Protein AF-A0A1V5QT43-F1 (afdb_monomer_lite)

Structure (mmCIF, N/CA/C/O backbone):
data_AF-A0A1V5QT43-F1
#
_entry.id   AF-A0A1V5QT43-F1
#
loop_
_atom_site.group_PDB
_atom_site.id
_atom_site.type_symbol
_atom_site.label_atom_id
_atom_site.label_alt_id
_atom_site.label_comp_id
_atom_site.label_asym_id
_atom_site.label_entity_id
_atom_site.label_seq_id
_atom_site.pdbx_PDB_ins_code
_atom_site.Cartn_x
_atom_site.Cartn_y
_atom_site.Cartn_z
_atom_site.occupancy
_atom_site.B_iso_or_equiv
_atom_site.auth_seq_id
_atom_site.auth_comp_id
_atom_site.auth_asym_id
_atom_site.auth_atom_id
_atom_site.pdbx_PDB_model_num
ATOM 1 N N . MET A 1 1 ? -27.950 -8.964 13.872 1.00 42.44 1 MET A N 1
ATOM 2 C CA . MET A 1 1 ? -26.614 -9.455 13.473 1.00 42.44 1 MET A CA 1
ATOM 3 C C . MET A 1 1 ? -25.661 -9.166 14.623 1.00 42.44 1 MET A C 1
ATOM 5 O O . MET A 1 1 ? -25.490 -8.003 14.951 1.00 42.44 1 MET A O 1
ATOM 9 N N . LYS A 1 2 ? -25.159 -10.184 15.333 1.00 41.41 2 LYS A N 1
ATOM 10 C CA . LYS A 1 2 ? -24.209 -9.966 16.435 1.00 41.41 2 LYS A CA 1
ATOM 11 C C . LYS A 1 2 ? -22.817 -9.842 15.819 1.00 41.41 2 LYS A C 1
ATOM 13 O O . LYS A 1 2 ? -22.271 -10.846 15.378 1.00 41.41 2 LYS A O 1
ATOM 18 N N . GLY A 1 3 ? -22.318 -8.613 15.698 1.00 52.03 3 GLY A N 1
ATOM 19 C CA . GLY A 1 3 ? -20.941 -8.360 15.280 1.00 52.03 3 GLY A CA 1
ATOM 20 C C . GLY A 1 3 ? -19.985 -9.004 16.279 1.00 52.03 3 GLY A C 1
ATOM 21 O O . GLY A 1 3 ? -20.203 -8.906 17.488 1.00 52.03 3 GLY A O 1
ATOM 22 N N . ALA A 1 4 ? -18.976 -9.714 15.780 1.00 61.88 4 ALA A N 1
ATOM 23 C CA . ALA A 1 4 ? -17.903 -10.223 16.619 1.00 61.88 4 ALA A CA 1
ATOM 24 C C . ALA A 1 4 ? -17.222 -9.032 17.309 1.00 61.88 4 ALA A C 1
ATOM 26 O O . ALA A 1 4 ? -16.864 -8.058 16.646 1.00 61.88 4 ALA A O 1
ATOM 27 N N . VAL A 1 5 ? -17.087 -9.089 18.635 1.00 69.25 5 VAL A N 1
ATOM 28 C CA . VAL A 1 5 ? -16.318 -8.095 19.391 1.00 69.25 5 VAL A CA 1
ATOM 29 C C . VAL A 1 5 ? -14.871 -8.201 18.914 1.00 69.25 5 VAL A C 1
ATOM 31 O O . VAL A 1 5 ? -14.258 -9.258 19.044 1.00 69.25 5 VAL A O 1
ATOM 34 N N . GLN A 1 6 ? -14.355 -7.141 18.294 1.00 73.12 6 GLN A N 1
ATOM 35 C CA . GLN A 1 6 ? -12.952 -7.074 17.902 1.00 73.12 6 GLN A CA 1
ATOM 36 C C . GLN A 1 6 ? -12.129 -6.614 19.110 1.00 73.12 6 GLN A C 1
ATOM 38 O O . GLN A 1 6 ? -12.505 -5.656 19.782 1.00 73.12 6 GLN A O 1
ATOM 43 N N . GLU A 1 7 ? -11.016 -7.292 19.388 1.00 81.12 7 GLU A N 1
ATOM 44 C CA . GLU A 1 7 ? -10.101 -6.988 20.497 1.00 81.12 7 GLU A CA 1
ATOM 45 C C . GLU A 1 7 ? -8.685 -6.688 19.969 1.00 81.12 7 GLU A C 1
ATOM 47 O O . GLU A 1 7 ? -8.321 -7.054 18.847 1.00 81.12 7 GLU A O 1
ATOM 52 N N . GLY A 1 8 ? -7.858 -6.026 20.784 1.00 84.81 8 GLY A N 1
ATOM 53 C CA . GLY A 1 8 ? -6.464 -5.729 20.438 1.00 84.81 8 GLY A CA 1
ATOM 54 C C . GLY A 1 8 ? -6.315 -4.724 19.283 1.00 84.81 8 GLY A C 1
ATOM 55 O O . GLY A 1 8 ? -7.212 -3.914 19.054 1.00 84.81 8 GLY A O 1
ATOM 56 N N . PRO A 1 9 ? -5.194 -4.742 18.534 1.00 84.62 9 PRO A N 1
ATOM 57 C CA . PRO A 1 9 ? -4.927 -3.743 17.495 1.00 84.62 9 PRO A CA 1
ATOM 58 C C . PRO A 1 9 ? -5.983 -3.680 16.382 1.00 84.62 9 PRO A C 1
ATOM 60 O O . PRO A 1 9 ? -6.138 -2.628 15.777 1.00 84.62 9 PRO A O 1
ATOM 63 N N . ARG A 1 10 ? -6.725 -4.772 16.133 1.00 88.94 10 ARG A N 1
ATOM 64 C CA . ARG A 1 10 ? -7.829 -4.809 15.155 1.00 88.94 10 ARG A CA 1
ATOM 65 C C . ARG A 1 10 ? -9.030 -3.957 15.579 1.00 88.94 10 ARG A C 1
ATOM 67 O O . ARG A 1 10 ? -9.759 -3.477 14.727 1.00 88.94 10 ARG A O 1
ATOM 74 N N . ALA A 1 11 ? -9.206 -3.723 16.879 1.00 86.56 11 ALA A N 1
ATOM 75 C CA . ALA A 1 11 ? -10.303 -2.918 17.411 1.00 86.56 11 ALA A CA 1
ATOM 76 C C . ALA A 1 11 ? -10.117 -1.404 17.204 1.00 86.56 11 ALA A C 1
ATOM 78 O O . ALA A 1 11 ? -11.012 -0.625 17.528 1.00 86.56 11 ALA A O 1
ATOM 79 N N . VAL A 1 12 ? -8.948 -0.971 16.723 1.00 88.44 12 VAL A N 1
ATOM 80 C CA . VAL A 1 12 ? -8.598 0.442 16.571 1.00 88.44 12 VAL A CA 1
ATOM 81 C C . VAL A 1 12 ? -8.462 0.771 15.091 1.00 88.44 12 VAL A C 1
ATOM 83 O O . VAL A 1 12 ? -7.689 0.128 14.384 1.00 88.44 12 VAL A O 1
ATOM 86 N N . LYS A 1 13 ? -9.152 1.823 14.641 1.00 91.25 13 LYS A N 1
ATOM 87 C CA . LYS A 1 13 ? -9.002 2.370 13.292 1.00 91.25 13 LYS A CA 1
ATOM 88 C C . LYS A 1 13 ? -8.547 3.825 13.358 1.00 91.25 13 LYS A C 1
ATOM 90 O O . LYS A 1 13 ? -9.252 4.706 13.840 1.00 91.25 13 LYS A O 1
ATOM 95 N N . MET A 1 14 ? -7.300 4.042 12.955 1.00 92.19 14 M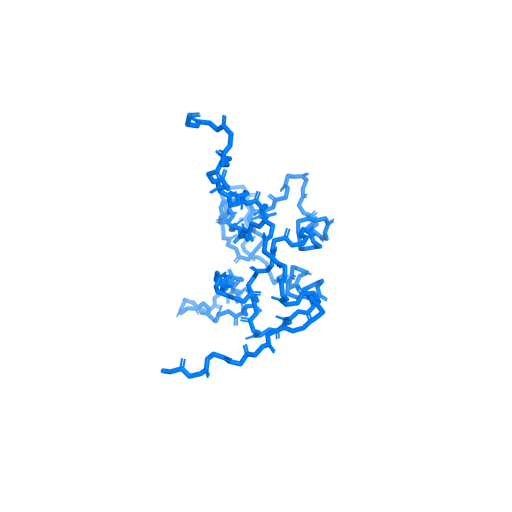ET A N 1
ATOM 96 C CA . MET A 1 14 ? -6.640 5.352 12.925 1.00 92.19 14 MET A CA 1
ATOM 97 C C . MET A 1 14 ? -6.768 6.009 11.545 1.00 92.19 14 MET A C 1
ATOM 99 O O . MET A 1 14 ? -6.735 7.231 11.418 1.00 92.19 14 MET A O 1
ATOM 103 N N . GLY A 1 15 ? -6.881 5.187 10.505 1.00 95.00 15 GLY A N 1
ATOM 104 C CA . GLY A 1 15 ? -6.906 5.593 9.111 1.00 95.00 15 GLY A CA 1
ATOM 105 C C . GLY A 1 15 ? -6.760 4.389 8.192 1.00 95.00 15 GLY A C 1
ATOM 106 O O . GLY A 1 15 ? -6.781 3.246 8.646 1.00 95.00 15 GLY A O 1
ATOM 107 N N . THR A 1 16 ? -6.567 4.648 6.905 1.00 97.50 16 THR A N 1
ATOM 108 C CA . THR A 1 16 ? -6.373 3.615 5.882 1.00 97.50 16 THR A CA 1
ATOM 109 C C . THR A 1 16 ? -5.098 3.894 5.103 1.00 97.50 16 THR A C 1
ATOM 111 O O . THR A 1 16 ? -4.792 5.039 4.776 1.00 97.50 16 THR A O 1
ATOM 114 N N . ALA A 1 17 ? -4.317 2.854 4.821 1.00 98.38 17 ALA A N 1
ATOM 115 C CA . ALA A 1 17 ? -3.136 3.000 3.983 1.00 98.38 17 ALA A CA 1
ATOM 116 C C . ALA A 1 17 ? -3.533 3.143 2.503 1.00 98.38 17 ALA A C 1
ATOM 118 O O . ALA A 1 17 ? -4.347 2.377 1.999 1.00 98.38 17 ALA A O 1
ATOM 119 N N . VAL A 1 18 ? -2.920 4.086 1.793 1.00 98.31 18 VAL A N 1
ATOM 120 C CA . VAL A 1 18 ? -3.144 4.342 0.366 1.00 98.31 18 VAL A CA 1
ATOM 121 C C . VAL A 1 18 ? -1.813 4.310 -0.371 1.00 98.31 18 VAL A C 1
ATOM 123 O O . VAL A 1 18 ? -0.819 4.888 0.075 1.00 98.31 18 VAL A O 1
ATOM 126 N N . VAL A 1 19 ? -1.784 3.606 -1.504 1.00 98.38 19 VAL A N 1
ATOM 127 C CA . VAL A 1 19 ? -0.577 3.401 -2.312 1.00 98.38 19 VAL A CA 1
ATOM 128 C C . VAL A 1 19 ? -0.509 4.425 -3.445 1.00 98.38 19 VAL A C 1
ATOM 130 O O . VAL A 1 19 ? -1.387 4.498 -4.302 1.00 98.38 19 VAL A O 1
ATOM 133 N N . LYS A 1 20 ? 0.587 5.181 -3.497 1.00 97.81 20 LYS A N 1
ATOM 134 C CA . LYS A 1 20 ? 0.948 6.088 -4.590 1.00 97.81 20 LYS A CA 1
ATOM 135 C C . LYS A 1 20 ? 1.709 5.309 -5.664 1.00 97.81 20 LYS A C 1
ATOM 137 O O . LYS A 1 20 ? 2.920 5.106 -5.557 1.00 97.81 20 LYS A O 1
ATOM 142 N N . ARG A 1 21 ? 0.999 4.858 -6.704 1.00 95.94 21 ARG A N 1
ATOM 143 C CA . ARG A 1 21 ? 1.556 3.990 -7.765 1.00 95.94 21 ARG A CA 1
ATOM 144 C C . ARG A 1 21 ? 2.797 4.576 -8.442 1.00 95.94 21 ARG A C 1
ATOM 146 O O . ARG A 1 21 ? 3.759 3.854 -8.656 1.00 95.94 21 ARG A O 1
ATOM 153 N N . ASN A 1 22 ? 2.816 5.884 -8.696 1.00 95.25 22 ASN A N 1
ATOM 154 C CA . ASN A 1 22 ? 3.942 6.578 -9.330 1.00 95.25 22 ASN A CA 1
ATOM 155 C C . ASN A 1 22 ? 5.238 6.568 -8.496 1.00 95.25 22 ASN A C 1
ATOM 157 O O . ASN A 1 22 ? 6.315 6.778 -9.047 1.00 95.25 22 ASN A O 1
ATOM 161 N N . LEU A 1 23 ? 5.143 6.339 -7.183 1.00 97.25 23 LEU A N 1
ATOM 162 C CA . LEU A 1 23 ? 6.297 6.242 -6.284 1.00 97.25 23 LEU A CA 1
ATOM 163 C C . LEU A 1 23 ? 6.659 4.791 -5.956 1.00 97.25 23 LEU A C 1
ATOM 165 O O . LEU A 1 23 ? 7.796 4.502 -5.589 1.00 97.25 23 LEU A O 1
ATOM 169 N N . CYS A 1 24 ? 5.698 3.872 -6.038 1.00 97.94 24 CYS A N 1
ATOM 170 C CA . CYS A 1 24 ? 5.882 2.512 -5.557 1.00 97.94 24 CYS A CA 1
ATOM 171 C C . CYS A 1 24 ? 6.807 1.705 -6.467 1.00 97.94 24 CYS A C 1
ATOM 173 O O . CYS A 1 24 ? 6.701 1.734 -7.692 1.00 97.94 24 CYS A O 1
ATOM 175 N N . LEU A 1 25 ? 7.707 0.940 -5.838 1.00 98.06 25 LEU A N 1
ATOM 176 C CA . LEU A 1 25 ? 8.753 0.203 -6.539 1.00 98.06 25 LEU A CA 1
ATOM 177 C C . LEU A 1 25 ? 8.219 -0.852 -7.519 1.00 98.06 25 LEU A C 1
ATOM 179 O O . LEU A 1 25 ? 8.879 -1.130 -8.521 1.00 98.06 25 LEU A O 1
ATOM 183 N N . THR A 1 26 ? 7.026 -1.386 -7.260 1.00 98.19 26 THR A N 1
ATOM 184 C CA . THR A 1 26 ? 6.431 -2.465 -8.053 1.00 98.19 26 THR A CA 1
ATOM 185 C C . THR A 1 26 ? 5.792 -1.979 -9.346 1.00 98.19 26 THR A C 1
ATOM 187 O O . THR A 1 26 ? 5.663 -2.779 -10.256 1.00 98.19 26 THR A O 1
ATOM 190 N N . TRP A 1 27 ? 5.459 -0.690 -9.477 1.00 97.44 27 TRP A N 1
ATOM 191 C CA . TRP A 1 27 ? 5.013 -0.106 -10.746 1.00 97.44 27 TRP A CA 1
ATOM 192 C C . TRP A 1 27 ? 6.169 0.572 -11.480 1.00 97.44 27 TRP A C 1
ATOM 194 O O . TRP A 1 27 ? 7.151 1.016 -10.875 1.00 97.44 27 TRP A O 1
ATOM 204 N N . LYS A 1 28 ? 6.035 0.671 -12.803 1.00 95.06 28 LYS A N 1
ATOM 205 C CA . LYS A 1 28 ? 6.910 1.488 -13.642 1.00 95.06 28 LYS A CA 1
ATOM 206 C C . LYS A 1 28 ? 6.630 2.973 -13.400 1.00 95.06 28 LYS A C 1
ATOM 208 O O . LYS A 1 28 ? 5.478 3.380 -13.267 1.00 95.06 28 LYS A O 1
ATOM 213 N N . ALA A 1 29 ? 7.686 3.777 -13.376 1.00 92.25 29 ALA A N 1
ATOM 214 C CA . ALA A 1 29 ? 7.616 5.234 -13.340 1.00 92.25 29 ALA A CA 1
ATOM 215 C C . ALA A 1 29 ? 8.445 5.817 -14.494 1.00 92.25 29 ALA A C 1
ATOM 217 O O . ALA A 1 29 ? 9.264 5.118 -15.086 1.00 92.25 29 ALA A O 1
ATOM 218 N N . GLU A 1 30 ? 8.270 7.104 -14.797 1.00 89.94 30 GLU A N 1
ATOM 219 C CA . GLU A 1 30 ? 8.958 7.772 -15.919 1.00 89.94 30 GLU A CA 1
ATOM 220 C C . GLU A 1 30 ? 10.486 7.592 -15.886 1.00 89.94 30 GLU A C 1
ATOM 222 O O . GLU A 1 30 ? 11.115 7.413 -16.924 1.00 89.94 30 GLU A O 1
ATOM 227 N N . ALA A 1 31 ? 11.078 7.584 -14.688 1.00 89.62 31 ALA A N 1
ATOM 228 C CA . ALA A 1 31 ? 12.523 7.495 -14.484 1.00 89.62 31 ALA A CA 1
ATOM 229 C C . ALA A 1 31 ? 13.028 6.099 -14.062 1.00 89.62 31 ALA A C 1
ATOM 231 O O . ALA A 1 31 ? 14.207 5.960 -13.731 1.00 89.62 31 ALA A O 1
ATOM 232 N N . ARG A 1 32 ? 12.161 5.074 -13.980 1.00 92.62 32 ARG A N 1
ATOM 233 C CA . ARG A 1 32 ? 12.524 3.786 -13.360 1.00 92.62 32 ARG A CA 1
ATOM 234 C C . ARG A 1 32 ? 11.637 2.622 -13.809 1.00 92.62 32 ARG A C 1
ATOM 236 O O . ARG A 1 32 ? 10.412 2.707 -13.748 1.00 92.62 32 ARG A O 1
ATOM 243 N N . GLU A 1 33 ? 12.261 1.489 -14.128 1.00 95.69 33 GLU A N 1
ATOM 244 C CA . GLU A 1 33 ? 11.554 0.218 -14.336 1.00 95.69 33 GLU A CA 1
ATOM 245 C C . GLU A 1 33 ? 10.988 -0.364 -13.029 1.00 95.69 33 GLU A C 1
ATOM 247 O O . GLU A 1 33 ? 11.521 -0.147 -11.935 1.00 95.69 33 GLU A O 1
ATOM 252 N N . ALA A 1 34 ? 9.903 -1.128 -13.146 1.00 97.00 34 ALA A N 1
ATOM 253 C CA . ALA A 1 34 ? 9.301 -1.848 -12.030 1.00 97.00 34 ALA A CA 1
ATOM 254 C C . ALA A 1 34 ? 10.269 -2.897 -11.455 1.00 97.00 34 ALA A C 1
ATOM 256 O O . ALA A 1 34 ? 10.924 -3.623 -12.201 1.00 97.00 34 ALA A O 1
ATOM 257 N N . ILE A 1 35 ? 10.344 -3.006 -10.126 1.00 97.38 35 ILE A N 1
ATOM 258 C CA . ILE A 1 35 ? 11.134 -4.039 -9.439 1.00 97.38 35 ILE A CA 1
ATOM 259 C C . ILE A 1 35 ? 10.307 -4.711 -8.336 1.00 97.38 35 ILE A C 1
ATOM 261 O O . ILE A 1 35 ? 9.465 -4.052 -7.718 1.00 97.38 35 ILE A O 1
ATOM 265 N N . PRO A 1 36 ? 10.558 -5.997 -8.025 1.00 98.00 36 PRO A N 1
ATOM 266 C CA . PRO A 1 36 ? 9.899 -6.669 -6.912 1.00 98.00 36 PRO A CA 1
ATOM 267 C C . PRO A 1 36 ? 10.165 -5.973 -5.576 1.00 98.00 36 PRO A C 1
ATOM 269 O O . PRO A 1 36 ? 11.308 -5.756 -5.177 1.00 98.00 36 PRO A O 1
ATOM 272 N N . CYS A 1 37 ? 9.093 -5.653 -4.855 1.00 98.38 37 CYS A N 1
ATOM 273 C CA . CYS A 1 37 ? 9.148 -5.082 -3.517 1.00 98.38 37 CYS A CA 1
ATOM 274 C C . CYS A 1 37 ? 7.936 -5.558 -2.715 1.00 98.38 37 CYS A C 1
ATOM 276 O O . CYS A 1 37 ? 6.809 -5.505 -3.193 1.00 98.38 37 CYS A O 1
ATOM 278 N N . ARG A 1 38 ? 8.169 -6.009 -1.479 1.00 98.19 38 ARG A N 1
ATOM 279 C CA . ARG A 1 38 ? 7.118 -6.498 -0.568 1.00 98.19 38 ARG A CA 1
ATOM 280 C C . ARG A 1 38 ? 7.246 -5.939 0.847 1.00 98.19 38 ARG A C 1
ATOM 282 O O . ARG A 1 38 ? 6.744 -6.525 1.800 1.00 98.19 38 ARG A O 1
ATOM 289 N N . THR A 1 39 ? 7.970 -4.833 1.016 1.00 98.62 39 THR A N 1
ATOM 290 C CA . THR A 1 39 ? 8.313 -4.324 2.351 1.00 98.62 39 THR A CA 1
ATOM 291 C C . THR A 1 39 ? 7.083 -3.872 3.134 1.00 98.62 39 THR A C 1
ATOM 293 O O . THR A 1 39 ? 6.987 -4.167 4.320 1.00 98.62 39 THR A O 1
ATOM 296 N N . CYS A 1 40 ? 6.117 -3.212 2.486 1.00 98.56 40 CYS A N 1
ATOM 297 C CA . CYS A 1 40 ? 4.868 -2.806 3.137 1.00 98.56 40 CYS A CA 1
ATOM 298 C C . CYS A 1 40 ? 4.053 -4.014 3.623 1.00 98.56 40 CYS A C 1
ATOM 300 O O . CYS A 1 40 ? 3.600 -4.005 4.764 1.00 98.56 40 CYS A O 1
ATOM 302 N N . TRP A 1 41 ? 3.948 -5.060 2.798 1.00 98.62 41 TRP A N 1
ATOM 303 C CA . TRP A 1 41 ? 3.338 -6.341 3.156 1.00 98.62 41 TRP A CA 1
ATOM 304 C C . TRP A 1 41 ? 4.053 -6.984 4.352 1.00 98.62 41 TRP A C 1
ATOM 306 O O . TRP A 1 41 ? 3.422 -7.277 5.360 1.00 98.62 41 TRP A O 1
ATOM 316 N N . ALA A 1 42 ? 5.386 -7.092 4.303 1.00 98.44 42 ALA A N 1
ATOM 317 C CA . ALA A 1 42 ? 6.180 -7.732 5.357 1.00 98.44 42 ALA A CA 1
ATOM 318 C C . ALA A 1 42 ? 6.172 -6.968 6.695 1.00 98.44 42 ALA A C 1
ATOM 320 O O . ALA A 1 42 ? 6.413 -7.556 7.745 1.00 98.44 42 ALA A O 1
ATOM 321 N N . ARG A 1 43 ? 5.943 -5.650 6.664 1.00 98.25 43 ARG A N 1
ATOM 322 C CA . ARG A 1 43 ? 5.822 -4.802 7.862 1.00 98.25 43 ARG A CA 1
ATOM 323 C C . ARG A 1 43 ? 4.397 -4.719 8.396 1.00 98.25 43 ARG A C 1
ATOM 325 O O . ARG A 1 43 ? 4.203 -4.192 9.490 1.00 98.25 43 ARG A O 1
ATOM 332 N N . CYS A 1 44 ? 3.411 -5.185 7.637 1.00 98.12 44 CYS A N 1
ATOM 333 C CA . CYS A 1 44 ? 2.031 -5.190 8.079 1.00 98.12 44 CYS A CA 1
ATOM 334 C C . CYS A 1 44 ? 1.851 -6.218 9.208 1.00 98.12 44 CYS A C 1
ATOM 336 O O . CYS A 1 44 ? 2.309 -7.349 9.060 1.00 98.12 44 CYS A O 1
ATOM 338 N N . PRO A 1 45 ? 1.162 -5.878 10.312 1.00 97.00 45 PRO A N 1
ATOM 339 C CA . PRO A 1 45 ? 0.803 -6.860 11.336 1.00 97.00 45 PRO A CA 1
ATOM 340 C C . PRO A 1 45 ? -0.293 -7.836 10.872 1.00 97.00 45 PRO A C 1
ATOM 342 O O . PRO A 1 45 ? -0.533 -8.833 11.546 1.00 97.00 45 PRO A O 1
ATOM 345 N N . PHE A 1 46 ? -0.941 -7.558 9.734 1.00 97.12 46 PHE A N 1
ATOM 346 C CA . PHE A 1 46 ? -1.993 -8.381 9.131 1.00 97.12 46 PHE A CA 1
ATOM 347 C C . PHE A 1 46 ? -1.672 -8.660 7.646 1.00 97.12 46 PHE A C 1
ATOM 349 O O . PHE A 1 46 ? -2.381 -8.174 6.757 1.00 97.12 46 PHE A O 1
ATOM 356 N N . PRO A 1 47 ? -0.557 -9.354 7.342 1.00 96.62 47 PRO A N 1
ATOM 357 C CA . PRO A 1 47 ? -0.203 -9.690 5.964 1.00 96.62 47 PRO A CA 1
ATOM 358 C C . PRO A 1 47 ? -1.295 -10.567 5.338 1.00 96.62 47 PRO A C 1
ATOM 360 O O . PRO A 1 47 ? -1.919 -11.365 6.031 1.00 96.62 47 PRO A O 1
ATOM 363 N N . ASP A 1 48 ? -1.558 -10.380 4.045 1.00 97.81 48 ASP A N 1
ATOM 364 C CA . ASP A 1 48 ? -2.620 -11.040 3.260 1.00 97.81 48 ASP A CA 1
ATOM 365 C C . ASP A 1 48 ? -4.071 -10.749 3.702 1.00 97.81 48 ASP A C 1
ATOM 367 O O . ASP A 1 48 ? -5.021 -11.003 2.953 1.00 97.81 48 ASP A O 1
ATOM 371 N N . GLU A 1 49 ? -4.263 -10.138 4.873 1.00 97.31 49 GLU A N 1
ATOM 372 C CA . GLU A 1 49 ? -5.554 -9.631 5.334 1.00 97.31 49 GLU A CA 1
ATOM 373 C C . GLU A 1 49 ? -5.715 -8.135 5.025 1.00 97.31 49 GLU A C 1
ATOM 375 O O . GLU A 1 49 ? -6.665 -7.766 4.345 1.00 97.31 49 GLU A O 1
ATOM 380 N N . ALA A 1 50 ? -4.790 -7.283 5.493 1.00 97.88 50 ALA A N 1
ATOM 381 C CA . ALA A 1 50 ? -4.837 -5.827 5.308 1.00 97.88 50 ALA A CA 1
ATOM 382 C C . ALA A 1 50 ? -4.027 -5.332 4.107 1.00 97.88 50 ALA A C 1
ATOM 384 O O . ALA A 1 50 ? -4.362 -4.303 3.527 1.00 97.88 50 ALA A O 1
ATOM 385 N N . ILE A 1 51 ? -2.942 -6.025 3.754 1.00 98.62 51 ILE A N 1
ATOM 386 C CA . ILE A 1 51 ? -2.149 -5.737 2.554 1.00 98.62 51 ILE A CA 1
ATOM 387 C C . ILE A 1 51 ? -1.931 -7.054 1.823 1.00 98.62 51 ILE A C 1
ATOM 389 O O . ILE A 1 51 ? -1.341 -7.970 2.393 1.00 98.62 51 ILE A O 1
ATOM 393 N N . ARG A 1 52 ? -2.383 -7.138 0.573 1.00 98.31 52 ARG A N 1
ATOM 394 C CA . ARG A 1 52 ? -2.202 -8.294 -0.316 1.00 98.31 52 ARG A CA 1
ATOM 395 C C . ARG A 1 52 ? -1.234 -7.936 -1.429 1.00 98.31 52 ARG A C 1
ATOM 397 O O . ARG A 1 52 ? -1.200 -6.790 -1.864 1.00 98.31 52 ARG A O 1
ATOM 404 N N . MET A 1 53 ? -0.456 -8.910 -1.886 1.00 98.31 53 MET A N 1
ATOM 405 C CA . MET A 1 53 ? 0.358 -8.764 -3.092 1.00 98.31 53 MET A CA 1
ATOM 406 C C . MET A 1 53 ? -0.405 -9.389 -4.260 1.00 98.31 53 MET A C 1
ATOM 408 O O . MET A 1 53 ? -0.554 -10.606 -4.309 1.00 98.31 53 MET A O 1
ATOM 412 N N . VAL A 1 54 ? -0.914 -8.559 -5.164 1.00 97.81 54 VAL A N 1
ATOM 413 C CA . VAL A 1 54 ? -1.715 -8.982 -6.318 1.00 97.81 54 VAL A CA 1
ATOM 414 C C . VAL A 1 54 ? -0.820 -9.106 -7.539 1.00 97.81 54 VAL A C 1
ATOM 416 O O . VAL A 1 54 ? -0.009 -8.221 -7.807 1.00 97.81 54 VAL A O 1
ATOM 419 N N . GLU A 1 55 ? -0.931 -10.225 -8.249 1.00 97.44 55 GLU A N 1
ATOM 420 C CA . GLU A 1 55 ? -0.153 -10.482 -9.460 1.00 97.44 55 GLU A CA 1
ATOM 421 C C . GLU A 1 55 ? -0.463 -9.446 -10.545 1.00 97.44 55 GLU A C 1
ATOM 423 O O . GLU A 1 55 ? -1.614 -9.054 -10.743 1.00 97.44 55 GLU A O 1
ATOM 428 N N . ASP A 1 56 ? 0.577 -9.003 -11.248 1.00 95.12 56 ASP A N 1
ATOM 429 C CA . ASP A 1 56 ? 0.418 -8.121 -1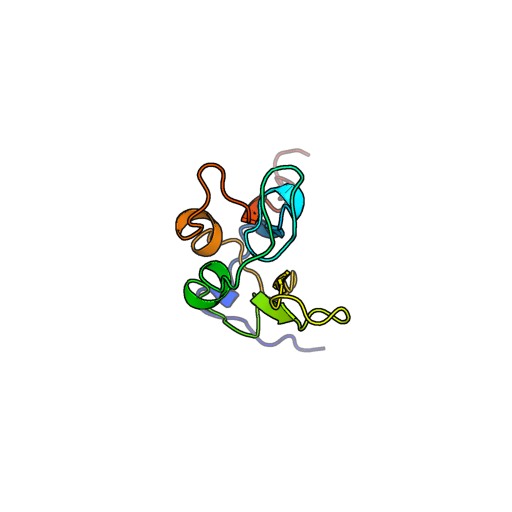2.396 1.00 95.12 56 ASP A CA 1
ATOM 430 C C . ASP A 1 56 ? -0.032 -8.952 -13.615 1.00 95.12 56 ASP A C 1
ATOM 432 O O . ASP A 1 56 ? 0.694 -9.868 -14.020 1.00 95.12 56 ASP A O 1
ATOM 436 N N . PRO A 1 57 ? -1.198 -8.664 -14.226 1.00 93.31 57 PRO A N 1
ATOM 437 C CA . PRO A 1 57 ? -1.671 -9.385 -15.409 1.00 93.31 57 PRO A CA 1
ATOM 438 C C . PRO A 1 57 ? -0.732 -9.262 -16.619 1.00 93.31 57 PRO A C 1
ATOM 440 O O . PRO A 1 57 ? -0.799 -10.097 -17.520 1.00 93.31 57 PRO A O 1
ATOM 443 N N . GLU A 1 58 ? 0.144 -8.254 -16.651 1.00 93.25 58 GLU A N 1
ATOM 444 C CA . GLU A 1 58 ? 1.144 -8.068 -17.710 1.00 93.25 58 GLU A CA 1
ATOM 445 C C . GLU A 1 58 ? 2.457 -8.831 -17.437 1.00 93.25 58 GLU A C 1
ATOM 447 O O . GLU A 1 58 ? 3.377 -8.808 -18.256 1.00 93.25 58 GLU A O 1
ATOM 452 N N . GLY A 1 59 ? 2.545 -9.555 -16.314 1.00 93.06 59 GLY A N 1
ATOM 453 C CA . GLY A 1 59 ? 3.708 -10.362 -15.935 1.00 93.06 59 GLY A CA 1
ATOM 454 C C . GLY A 1 59 ? 4.817 -9.589 -15.213 1.00 93.06 59 GLY A C 1
ATOM 455 O O . GLY A 1 59 ? 5.915 -10.122 -15.037 1.00 93.06 59 GLY A O 1
ATOM 456 N N . GLY A 1 60 ? 4.560 -8.346 -14.800 1.00 94.38 60 GLY A N 1
ATOM 457 C CA . GLY A 1 60 ? 5.453 -7.567 -13.949 1.00 94.38 60 GLY A CA 1
ATOM 458 C C . GLY A 1 60 ? 5.413 -7.976 -12.467 1.00 94.38 60 GLY A C 1
ATOM 459 O O . GLY A 1 60 ? 4.827 -8.993 -12.082 1.00 94.38 60 GLY A O 1
ATOM 460 N N . PRO A 1 61 ? 6.095 -7.217 -11.591 1.00 97.69 61 PRO A N 1
ATOM 461 C CA . PRO A 1 61 ? 6.110 -7.502 -10.163 1.00 97.69 61 PRO A CA 1
ATOM 462 C C . PRO A 1 61 ? 4.725 -7.358 -9.528 1.00 97.69 61 PRO A C 1
ATOM 464 O O . PRO A 1 61 ? 4.034 -6.376 -9.772 1.00 97.69 61 PRO A O 1
ATOM 467 N N . ALA A 1 62 ? 4.377 -8.269 -8.617 1.00 98.06 62 ALA A N 1
ATOM 468 C CA . ALA A 1 62 ? 3.144 -8.159 -7.845 1.00 98.06 62 ALA A CA 1
ATOM 469 C C . ALA A 1 62 ? 3.050 -6.819 -7.093 1.00 98.06 62 ALA A C 1
ATOM 471 O O . ALA A 1 62 ? 4.038 -6.308 -6.551 1.00 98.06 62 ALA A O 1
ATOM 472 N N . HIS A 1 63 ? 1.842 -6.275 -7.015 1.00 98.06 63 HIS A N 1
ATOM 473 C CA . HIS A 1 63 ? 1.559 -4.963 -6.461 1.00 98.06 63 HIS A CA 1
ATOM 474 C C . HIS A 1 63 ? 0.853 -5.044 -5.105 1.00 98.06 63 HIS A C 1
ATOM 476 O O . HIS A 1 63 ? 0.017 -5.922 -4.906 1.00 98.06 63 HIS A O 1
ATOM 482 N N . PRO A 1 64 ? 1.141 -4.130 -4.162 1.00 98.44 64 PRO A N 1
ATOM 483 C CA . PRO A 1 64 ? 0.395 -4.070 -2.916 1.00 98.44 64 PRO A CA 1
ATOM 484 C C . PRO A 1 64 ? -1.009 -3.489 -3.136 1.00 98.44 64 PRO A C 1
ATOM 486 O O . PRO A 1 64 ? -1.153 -2.373 -3.638 1.00 98.44 64 PRO A O 1
ATOM 489 N N . GLU A 1 65 ? -2.026 -4.201 -2.667 1.00 98.31 65 GLU A N 1
ATOM 490 C CA . GLU A 1 65 ? -3.398 -3.714 -2.514 1.00 98.31 65 GLU A CA 1
ATOM 491 C C . GLU A 1 65 ? -3.778 -3.685 -1.034 1.00 98.31 65 GLU A C 1
ATOM 493 O O . GLU A 1 65 ? -3.445 -4.603 -0.282 1.00 98.31 65 GLU A O 1
ATOM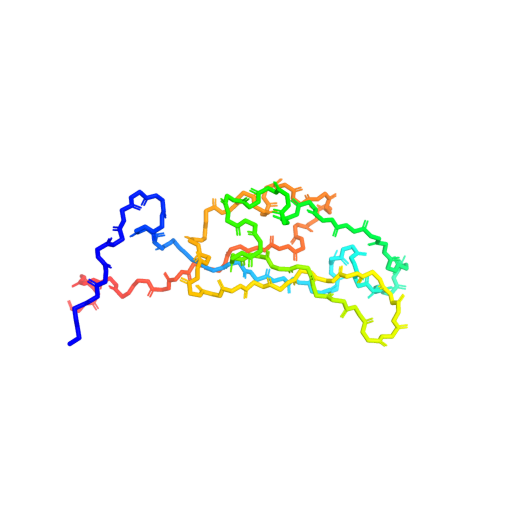 498 N N . VAL A 1 66 ? -4.448 -2.613 -0.606 1.00 98.50 66 VAL A N 1
ATOM 499 C CA . VAL A 1 66 ? -4.842 -2.411 0.792 1.00 98.50 66 VAL A CA 1
ATOM 500 C C . VAL A 1 66 ? -6.323 -2.728 0.957 1.00 98.50 66 VAL A C 1
ATOM 502 O O . VAL A 1 66 ? -7.162 -2.143 0.279 1.00 98.50 66 VAL A O 1
ATOM 505 N N . GLU A 1 67 ? -6.635 -3.615 1.896 1.00 97.88 67 GLU A N 1
ATOM 506 C CA . GLU A 1 67 ? -7.999 -3.891 2.337 1.00 97.88 67 GLU A CA 1
ATOM 507 C C . GLU A 1 67 ? -8.393 -2.880 3.418 1.00 97.88 67 GLU A C 1
ATOM 509 O O . GLU A 1 67 ? -7.917 -2.949 4.557 1.00 97.88 67 GLU A O 1
ATOM 514 N N . ALA A 1 68 ? -9.246 -1.920 3.063 1.00 95.31 68 ALA A N 1
ATOM 515 C CA . ALA A 1 68 ? -9.598 -0.802 3.936 1.00 95.31 68 ALA A CA 1
ATOM 516 C C . ALA A 1 68 ? -10.295 -1.254 5.228 1.00 95.31 68 ALA A C 1
ATOM 518 O O . ALA A 1 68 ? -10.090 -0.656 6.284 1.00 95.31 68 ALA A O 1
ATOM 519 N N . GLU A 1 69 ? -11.076 -2.333 5.171 1.00 93.12 69 GLU A N 1
ATOM 520 C CA . GLU A 1 69 ? -11.829 -2.827 6.328 1.00 93.12 69 GLU A CA 1
ATOM 521 C C . GLU A 1 69 ? -10.943 -3.498 7.381 1.00 93.12 69 GLU A C 1
ATOM 523 O O . GLU A 1 69 ? -11.290 -3.514 8.560 1.00 93.12 69 GLU A O 1
ATOM 528 N N . VAL A 1 70 ? -9.777 -4.014 6.982 1.00 95.62 70 VAL A N 1
ATOM 529 C CA . VAL A 1 70 ? -8.820 -4.657 7.899 1.00 95.62 70 VAL A CA 1
ATOM 530 C C . VAL A 1 70 ? -7.672 -3.714 8.263 1.00 95.62 70 VAL A C 1
ATOM 532 O O . VAL A 1 70 ? -7.082 -3.821 9.340 1.00 95.62 70 VAL A O 1
ATOM 535 N N . CYS A 1 71 ? -7.324 -2.777 7.378 1.00 97.00 71 CYS A N 1
ATOM 536 C CA . CYS A 1 71 ? -6.279 -1.800 7.639 1.00 97.00 71 CYS A CA 1
ATOM 537 C C . CYS A 1 71 ? -6.650 -0.912 8.835 1.00 97.00 71 CYS A C 1
ATOM 539 O O . CYS A 1 71 ? -7.631 -0.177 8.813 1.00 97.00 71 CYS A O 1
ATOM 541 N N . THR A 1 72 ? -5.811 -0.940 9.868 1.00 96.50 72 THR A N 1
ATOM 542 C CA . THR A 1 72 ? -6.011 -0.137 11.084 1.00 96.50 72 THR A CA 1
ATOM 543 C C . THR A 1 72 ? -5.400 1.259 10.985 1.00 96.50 72 THR A C 1
ATOM 545 O O . THR A 1 72 ? -5.586 2.081 11.879 1.00 96.50 72 THR A O 1
ATOM 548 N N . GLY A 1 73 ? -4.613 1.531 9.940 1.00 96.94 73 GLY A N 1
ATOM 549 C CA . GLY A 1 73 ? -3.903 2.802 9.788 1.00 96.94 73 GLY A CA 1
ATOM 550 C C . GLY A 1 73 ? -2.680 2.959 10.697 1.00 96.94 73 GLY A C 1
ATOM 551 O O . GLY A 1 73 ? -2.219 4.076 10.901 1.00 96.94 73 GLY A O 1
ATOM 552 N N . CYS A 1 74 ? -2.116 1.866 11.229 1.00 96.88 74 CYS A N 1
ATOM 553 C CA . CYS A 1 74 ? -0.994 1.914 12.184 1.00 96.88 74 CYS A CA 1
ATOM 554 C C . CYS A 1 74 ? 0.322 2.525 11.650 1.00 96.88 74 CYS A C 1
ATOM 556 O O . CYS A 1 74 ? 1.225 2.808 12.432 1.00 96.88 74 CYS A O 1
ATOM 558 N N . GLY A 1 75 ? 0.477 2.694 10.331 1.00 97.62 75 GLY A N 1
ATOM 559 C CA . GLY A 1 75 ? 1.621 3.396 9.729 1.00 97.62 75 GLY A CA 1
ATOM 560 C C . GLY A 1 75 ? 2.932 2.609 9.607 1.00 97.62 75 GLY A C 1
ATOM 561 O O . GLY A 1 75 ? 3.895 3.128 9.042 1.00 97.62 75 GLY A O 1
ATOM 562 N N . LEU A 1 76 ? 2.994 1.349 10.052 1.00 98.31 76 LEU A N 1
ATOM 563 C CA .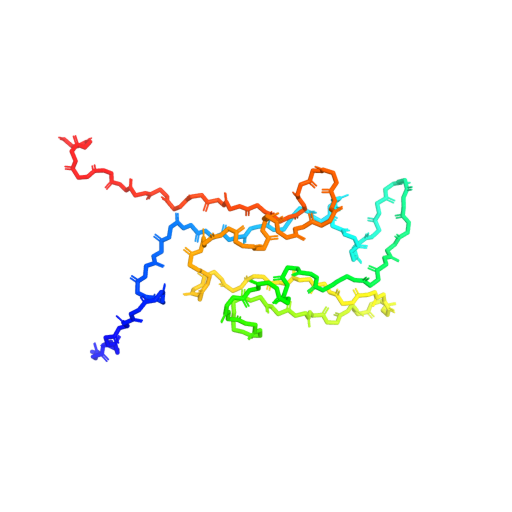 LEU A 1 76 ? 4.210 0.523 9.943 1.00 98.31 76 LEU A CA 1
ATOM 564 C C . LEU A 1 76 ? 4.667 0.304 8.491 1.00 98.31 76 LEU A C 1
ATOM 566 O O . LEU A 1 76 ? 5.868 0.257 8.217 1.00 98.31 76 LEU A O 1
ATOM 570 N N . CYS A 1 77 ? 3.722 0.199 7.553 1.00 98.56 77 CYS A N 1
ATOM 571 C CA . CYS A 1 77 ? 4.012 0.079 6.126 1.00 98.56 77 CYS A CA 1
ATOM 572 C C . CYS A 1 77 ? 4.607 1.368 5.539 1.00 98.56 77 CYS A C 1
ATOM 574 O O . CYS A 1 77 ? 5.547 1.287 4.750 1.00 98.56 77 CYS A O 1
ATOM 576 N N . THR A 1 78 ? 4.111 2.534 5.965 1.00 98.56 78 THR A N 1
ATOM 577 C CA . THR A 1 78 ? 4.641 3.855 5.601 1.00 98.56 78 THR A CA 1
ATOM 578 C C . THR A 1 78 ? 6.077 4.000 6.085 1.00 98.56 78 THR A C 1
ATOM 580 O O . THR A 1 78 ? 6.966 4.292 5.293 1.00 98.56 78 THR A O 1
ATOM 583 N N . PHE A 1 79 ? 6.324 3.718 7.369 1.00 98.19 79 PHE A N 1
ATOM 584 C CA . PHE A 1 79 ? 7.659 3.804 7.968 1.00 98.19 79 PHE A CA 1
ATOM 585 C C . PHE A 1 79 ? 8.656 2.819 7.344 1.00 98.19 79 PHE A C 1
ATOM 587 O O . PHE A 1 79 ? 9.839 3.112 7.215 1.00 98.19 79 PHE A O 1
ATOM 594 N N . GLY A 1 80 ? 8.189 1.627 6.968 1.00 98.00 80 GLY A N 1
ATOM 595 C CA . GLY A 1 80 ? 9.024 0.615 6.331 1.00 98.00 80 GLY A CA 1
ATOM 596 C C . GLY A 1 80 ? 9.288 0.847 4.844 1.00 98.00 80 GLY A C 1
ATOM 597 O O . GLY A 1 80 ? 10.087 0.112 4.269 1.00 98.00 80 GLY A O 1
ATOM 598 N N . CYS A 1 81 ? 8.607 1.794 4.198 1.00 98.56 81 CYS A N 1
ATOM 599 C CA . CYS A 1 81 ? 8.735 1.995 2.761 1.00 98.56 81 CYS A CA 1
ATOM 600 C C . CYS A 1 81 ? 10.172 2.436 2.408 1.00 98.56 81 CYS A C 1
ATOM 602 O O . CYS A 1 81 ? 10.653 3.409 2.978 1.00 98.56 81 CYS A O 1
ATOM 604 N N . PRO A 1 82 ? 10.876 1.747 1.488 1.00 98.00 82 PRO A N 1
ATOM 605 C CA . PRO A 1 82 ? 12.275 2.057 1.178 1.00 98.00 82 PRO A CA 1
ATOM 606 C C . PRO A 1 82 ? 12.447 3.235 0.205 1.00 98.00 82 PRO A C 1
ATOM 608 O O . PRO A 1 82 ? 13.574 3.576 -0.147 1.00 98.00 82 PRO A O 1
ATOM 611 N N . THR A 1 83 ? 11.354 3.811 -0.299 1.00 97.69 83 THR A N 1
ATOM 612 C CA . THR A 1 83 ? 11.403 4.949 -1.222 1.00 97.69 83 THR A CA 1
ATOM 613 C C . THR A 1 83 ? 11.716 6.243 -0.459 1.00 97.69 83 THR A C 1
ATOM 615 O O . THR A 1 83 ? 11.313 6.355 0.698 1.00 97.69 83 THR A O 1
ATOM 618 N N . PRO A 1 84 ? 12.399 7.231 -1.075 1.00 95.50 84 PRO A N 1
ATOM 619 C CA . PRO A 1 84 ? 12.714 8.501 -0.410 1.00 95.50 84 PRO A CA 1
ATOM 620 C C . PRO A 1 84 ? 11.465 9.219 0.118 1.00 95.50 84 PRO A C 1
ATOM 622 O O . PRO A 1 84 ? 11.423 9.606 1.282 1.00 95.50 84 PRO A O 1
ATOM 625 N N . ASP A 1 85 ? 10.430 9.303 -0.722 1.00 96.94 85 ASP A N 1
ATOM 626 C CA . ASP A 1 85 ? 9.072 9.656 -0.318 1.00 96.94 85 ASP A CA 1
ATOM 627 C C . ASP A 1 85 ? 8.247 8.369 -0.209 1.00 96.94 85 ASP A C 1
ATOM 629 O O . ASP A 1 85 ? 8.170 7.633 -1.202 1.00 96.94 85 ASP A O 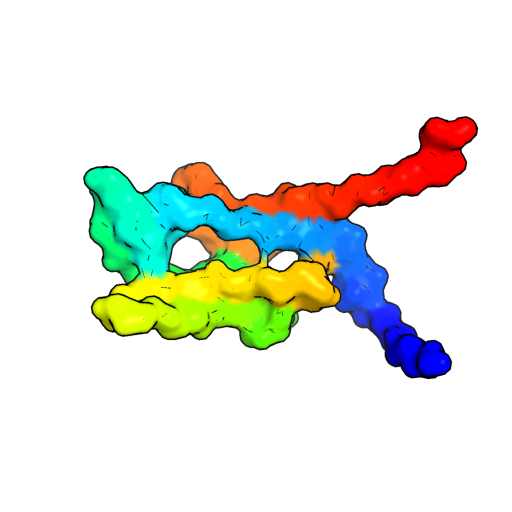1
ATOM 633 N N . PRO A 1 86 ? 7.622 8.056 0.944 1.00 97.88 86 PRO A N 1
ATOM 634 C CA . PRO A 1 86 ? 6.871 6.819 1.113 1.00 97.88 86 PRO A CA 1
ATOM 635 C C . PRO A 1 86 ? 5.789 6.643 0.046 1.00 97.88 86 PRO A C 1
ATOM 637 O O . PRO A 1 86 ? 4.870 7.453 -0.100 1.00 97.88 86 PRO A O 1
ATOM 640 N N . ALA A 1 87 ? 5.885 5.537 -0.688 1.00 98.31 87 ALA A N 1
ATOM 641 C CA . ALA A 1 87 ? 4.928 5.181 -1.726 1.00 98.31 87 ALA A CA 1
ATOM 642 C C . ALA A 1 87 ? 3.616 4.599 -1.182 1.00 98.31 87 ALA A C 1
ATOM 644 O O . ALA A 1 87 ? 2.692 4.334 -1.943 1.00 98.31 87 ALA A O 1
ATOM 645 N N . ILE A 1 88 ? 3.529 4.382 0.125 1.00 98.62 88 ILE A N 1
ATOM 646 C CA . ILE A 1 88 ? 2.308 4.033 0.843 1.00 98.62 88 ILE A CA 1
ATOM 647 C C . ILE A 1 88 ? 2.209 4.978 2.037 1.00 98.62 88 ILE A C 1
ATOM 649 O O . ILE A 1 88 ? 3.187 5.145 2.763 1.00 98.62 88 ILE A O 1
ATOM 653 N N . VAL A 1 89 ? 1.071 5.646 2.197 1.00 98.31 89 VAL A N 1
ATOM 654 C CA . VAL A 1 89 ? 0.839 6.665 3.234 1.00 98.31 89 VAL A CA 1
ATOM 655 C C . VAL A 1 89 ? -0.471 6.386 3.954 1.00 98.31 89 VAL A C 1
ATOM 657 O O . VAL A 1 89 ? -1.333 5.714 3.401 1.00 98.31 89 VAL A O 1
ATOM 660 N N . ILE A 1 90 ? -0.628 6.876 5.184 1.00 98.12 90 ILE A N 1
ATOM 661 C CA . ILE A 1 90 ? -1.893 6.735 5.913 1.00 98.12 90 ILE A CA 1
ATOM 662 C C . ILE A 1 90 ? -2.758 7.956 5.640 1.00 98.12 90 ILE A C 1
ATOM 664 O O . ILE A 1 90 ? -2.353 9.081 5.932 1.00 98.12 90 ILE A O 1
ATOM 668 N N . GLU A 1 91 ? -3.952 7.719 5.115 1.00 96.12 91 GLU A N 1
ATOM 669 C CA . GLU A 1 91 ? -5.023 8.701 5.106 1.00 96.12 91 GLU A CA 1
ATOM 670 C C . GLU A 1 91 ? -5.810 8.565 6.415 1.00 96.12 91 GLU A C 1
ATOM 672 O O . GLU A 1 91 ? -6.328 7.481 6.705 1.00 96.12 91 GLU A O 1
ATOM 677 N N . PRO A 1 92 ? -5.860 9.616 7.252 1.00 91.50 92 PRO A N 1
ATOM 678 C CA . PRO A 1 92 ? -6.590 9.561 8.507 1.00 91.50 92 PRO A CA 1
ATOM 679 C C . PRO A 1 92 ? -8.085 9.421 8.232 1.00 91.50 92 PRO A C 1
ATOM 681 O O . PRO A 1 92 ? -8.639 10.079 7.349 1.00 91.50 92 PRO A O 1
ATOM 684 N N . GLU A 1 93 ? -8.754 8.593 9.024 1.00 79.62 93 GLU A N 1
ATOM 685 C CA . GLU A 1 93 ? -10.208 8.551 8.997 1.00 79.62 93 GLU A CA 1
ATOM 686 C C . GLU A 1 93 ? -10.713 9.861 9.611 1.00 79.62 93 GLU A C 1
ATOM 688 O O . GLU A 1 93 ? -10.328 10.213 10.731 1.00 79.62 93 GLU A O 1
ATOM 693 N N . ARG A 1 94 ? -11.517 10.637 8.869 1.00 66.75 94 ARG A N 1
ATOM 694 C CA . ARG A 1 94 ? -12.166 11.824 9.438 1.00 66.75 94 ARG A CA 1
ATOM 695 C C . ARG A 1 94 ? -13.097 11.345 10.543 1.00 66.75 94 ARG A C 1
ATOM 697 O O . ARG A 1 94 ? -14.212 10.920 10.266 1.00 66.75 94 ARG A O 1
ATOM 704 N N . GLN A 1 95 ? -12.645 11.429 11.784 1.00 62.06 95 GLN A N 1
ATOM 705 C CA . GLN A 1 95 ? -13.540 11.311 12.918 1.00 62.06 95 GLN A CA 1
ATOM 706 C C . GLN A 1 95 ? -14.348 12.607 12.964 1.00 62.06 95 GLN A C 1
ATOM 708 O O . GLN A 1 95 ? -13.775 13.691 13.097 1.00 62.06 95 GLN A O 1
ATOM 713 N N . GLU A 1 96 ? -15.663 12.513 12.770 1.00 59.56 96 GLU A N 1
ATOM 714 C CA . GLU A 1 96 ? -16.566 13.616 13.083 1.00 59.56 96 GLU A CA 1
ATOM 715 C C . GLU A 1 96 ? -16.390 13.905 14.573 1.00 59.56 96 GLU A C 1
ATOM 717 O O . GLU A 1 96 ? -16.755 13.087 15.415 1.00 59.56 96 GLU A O 1
ATOM 722 N N . ASP A 1 97 ? -15.730 15.016 14.906 1.00 56.62 97 ASP A N 1
ATOM 723 C CA . ASP A 1 97 ? -15.540 15.394 16.300 1.00 56.62 97 ASP A CA 1
ATOM 724 C C . ASP A 1 97 ? -16.933 15.646 16.896 1.00 56.62 97 ASP A C 1
ATOM 726 O O . ASP A 1 97 ? -17.618 16.566 16.441 1.00 56.62 97 ASP A O 1
ATOM 730 N N . PRO A 1 98 ? -17.370 14.882 17.914 1.00 59.75 98 PRO A N 1
ATOM 731 C CA . PRO A 1 98 ? -18.678 15.075 18.537 1.00 59.75 98 PRO A CA 1
ATOM 732 C C . PRO A 1 98 ? -18.833 16.455 19.204 1.00 59.75 98 PRO A C 1
ATOM 734 O O . PRO A 1 98 ? -19.923 16.793 19.651 1.00 59.75 98 PRO A O 1
ATOM 737 N N . ARG A 1 99 ? -17.761 17.257 19.275 1.00 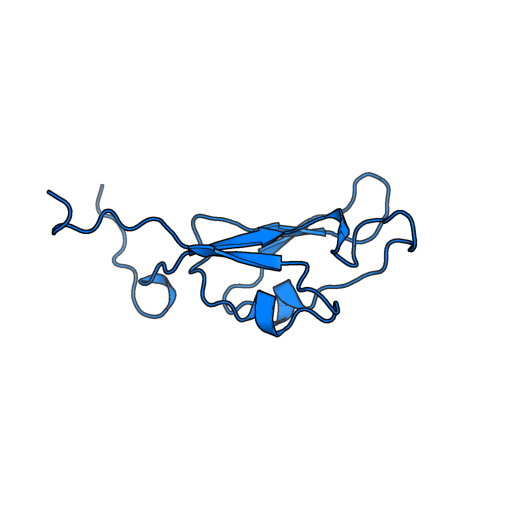67.19 99 ARG A N 1
ATOM 738 C CA . ARG A 1 99 ? -17.751 18.657 19.731 1.00 67.19 99 ARG A CA 1
ATOM 739 C C . ARG A 1 99 ? -17.806 19.683 18.593 1.00 67.19 99 ARG A C 1
ATOM 741 O O . ARG A 1 99 ? -17.776 20.875 18.870 1.00 67.19 99 ARG A O 1
ATOM 748 N N . SER A 1 100 ? -17.822 19.253 17.331 1.00 65.19 100 SER A N 1
ATOM 749 C CA . SER A 1 100 ? -17.973 20.146 16.169 1.00 65.19 100 SER A CA 1
ATOM 750 C C . SER A 1 100 ? -19.440 20.479 15.844 1.00 65.19 100 SER A C 1
ATOM 752 O O . SER A 1 100 ? -19.695 21.089 14.807 1.00 65.19 100 SER A O 1
ATOM 754 N N . ALA A 1 101 ? -20.381 20.081 16.710 1.00 60.19 101 ALA A N 1
ATOM 755 C CA . ALA A 1 101 ? -21.801 20.431 16.662 1.00 60.19 101 ALA A CA 1
ATOM 756 C C . ALA A 1 101 ? -22.142 21.542 17.665 1.00 60.19 101 ALA A C 1
ATOM 758 O O . ALA A 1 101 ? -21.582 21.514 18.786 1.00 60.19 101 ALA A O 1
#

Foldseek 3Di:
DDDDDDDDLQNAAFFAKDFQQQQAQQHDHPVDDRDADCQLLVQDPDRPPAWDFAQDPVRTYTDIDGDRSRGRQPCSSQVRAPTPHRRMHGDGDPDPDPVVD

Secondary structure (DSSP, 8-state):
-------GGGG---EEEEE-TTT-TTS-BTTB------HHHHH-SSBTTTEEEEPPTTSS--EEEE-TTT-----HHHHH--SSS-SEEEEEP----TT--

pLDDT: mean 90.81, std 13.39, range [41.41, 98.62]

Sequence (101 aa):
MKGAVQEGPRAVKMGTAVVKRNLCLTWKAEAREAIPCRTCWARCPFPDEAIRMVEDPEGGPAHPEVEAEVCTGCGLCTFGCPTPDPAIVIEPERQEDPRSA

Radius of gyration: 15.53 Å; chains: 1; bounding box: 39×32×38 Å